Protein AF-A0A7C8ZRE8-F1 (afdb_monomer)

Solvent-accessible surface area (backbone atoms only — not comparable to full-atom values): 6562 Å² total; per-residue (Å²): 110,59,74,69,58,49,51,78,69,28,68,74,51,48,30,51,74,71,72,65,44,73,79,33,84,50,73,59,97,89,41,80,40,59,59,63,74,43,84,46,70,88,87,60,80,94,47,99,44,52,50,62,65,57,79,82,51,84,46,75,66,39,41,54,50,28,54,53,49,51,51,55,50,50,53,52,51,52,51,49,54,51,48,35,71,75,64,60,78,65,82,61,68,85,82,81,87,73,81,83,78,85,126

Organism: Opuntia streptacantha (NCBI:txid393608)

Mean predicted aligned error: 10.54 Å

pLDDT: mean 74.84, std 13.87, range [35.06, 93.31]

Foldseek 3Di:
DPVVVVLVLPVQNVCVVVVNHQFDWDDDPNDTDGHAADEDEPPDDDDPRYDYQDPPDPDPVSVVRNVVSVVVVVVVVVVVVVCCVPPVPP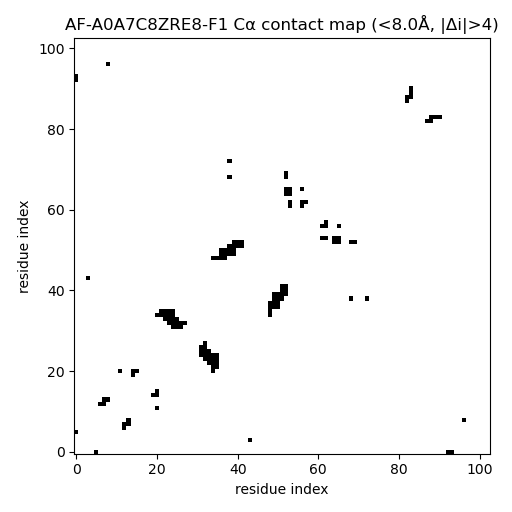PDDPDDPDDPPDD

Sequence (103 aa):
LNDINVLDRSPVFQELYESRAPKCEYVVNGRKYNIGYYLFDGIYPRWATFVKSVPLPQSAKDRLFAERQEAVRKDVERAFEVLQSRFAIVRGRARNMEEESSE

Nearest PDB structures (foldseek):
  2qlz-assembly1_B  TM=2.433E-01  e=9.498E+00  unclassified

Structure (mmCIF, N/CA/C/O backbone):
data_AF-A0A7C8ZRE8-F1
#
_entry.id   AF-A0A7C8ZRE8-F1
#
loop_
_atom_site.group_PDB
_atom_site.id
_atom_site.type_symbol
_atom_site.label_atom_id
_atom_site.label_alt_id
_atom_site.label_comp_id
_atom_site.label_asym_id
_atom_site.label_entity_id
_atom_site.label_seq_id
_atom_site.pdbx_PDB_ins_code
_atom_site.Cartn_x
_atom_site.Cartn_y
_atom_site.Cartn_z
_atom_site.occupancy
_atom_site.B_iso_or_equiv
_atom_site.auth_seq_id
_atom_site.auth_comp_id
_atom_site.auth_asym_id
_atom_site.auth_atom_id
_atom_site.pdbx_PDB_model_num
ATOM 1 N N . LEU A 1 1 ? 13.386 9.597 -13.798 1.00 50.28 1 LEU A N 1
ATOM 2 C CA . LEU A 1 1 ? 11.962 9.664 -13.442 1.00 50.28 1 LEU A CA 1
ATOM 3 C C . LEU A 1 1 ? 11.863 9.553 -11.931 1.00 50.28 1 LEU A C 1
ATOM 5 O O . LEU A 1 1 ? 12.597 8.740 -11.385 1.00 50.28 1 LEU A O 1
ATOM 9 N N . ASN 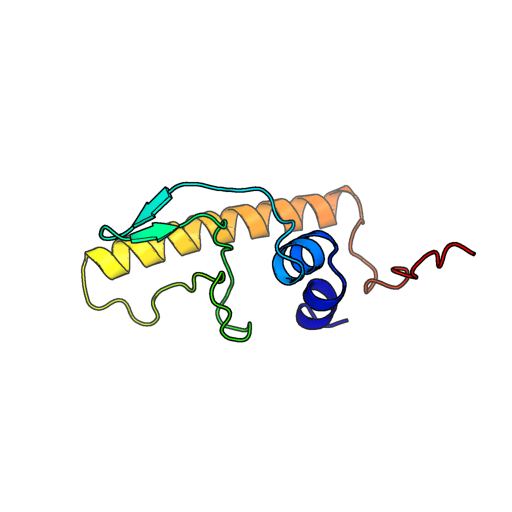A 1 2 ? 11.061 10.407 -11.292 1.00 59.69 2 ASN A N 1
ATOM 10 C CA . ASN A 1 2 ? 10.592 10.160 -9.923 1.00 59.69 2 ASN A CA 1
ATOM 11 C C . ASN A 1 2 ? 9.562 9.025 -9.958 1.00 59.69 2 ASN A C 1
ATOM 13 O O . ASN A 1 2 ? 8.982 8.780 -11.018 1.00 59.69 2 ASN A O 1
ATOM 17 N N . ASP A 1 3 ? 9.294 8.393 -8.818 1.00 60.31 3 ASP A N 1
ATOM 18 C CA . ASP A 1 3 ? 8.311 7.306 -8.712 1.00 60.31 3 ASP A CA 1
ATOM 19 C C . ASP A 1 3 ? 6.908 7.735 -9.188 1.00 60.31 3 ASP A C 1
ATOM 21 O O . ASP A 1 3 ? 6.159 6.948 -9.760 1.00 60.31 3 ASP A O 1
ATOM 25 N N . ILE A 1 4 ? 6.598 9.034 -9.099 1.00 67.06 4 ILE A N 1
ATOM 26 C CA . ILE A 1 4 ? 5.366 9.619 -9.648 1.00 67.06 4 ILE A CA 1
ATOM 27 C C . ILE A 1 4 ? 5.250 9.478 -11.176 1.00 67.06 4 ILE A C 1
ATOM 29 O O . ILE A 1 4 ? 4.171 9.200 -11.685 1.00 67.06 4 ILE A O 1
ATOM 33 N N . ASN A 1 5 ? 6.362 9.581 -11.910 1.00 67.25 5 ASN A N 1
ATOM 34 C CA . ASN A 1 5 ? 6.367 9.409 -13.365 1.00 67.25 5 ASN A CA 1
ATOM 35 C C . ASN A 1 5 ? 6.289 7.925 -13.759 1.00 67.25 5 ASN A C 1
ATOM 37 O O . ASN A 1 5 ? 6.020 7.621 -14.917 1.00 67.25 5 ASN A O 1
ATOM 41 N N . VAL A 1 6 ? 6.593 7.009 -12.831 1.00 67.75 6 VAL A N 1
ATOM 42 C CA . VAL A 1 6 ? 6.439 5.564 -13.044 1.00 67.75 6 VAL A CA 1
ATOM 43 C C . VAL A 1 6 ? 4.967 5.180 -12.933 1.00 67.75 6 VAL A C 1
ATOM 45 O O . VAL A 1 6 ? 4.498 4.396 -13.751 1.00 67.75 6 VAL A O 1
ATOM 48 N N . LEU A 1 7 ? 4.227 5.764 -11.983 1.00 73.25 7 LEU A N 1
ATOM 49 C CA . LEU A 1 7 ? 2.779 5.549 -11.882 1.00 73.25 7 LEU A CA 1
ATOM 50 C C . LEU A 1 7 ? 2.032 6.043 -13.117 1.00 73.25 7 LEU A C 1
ATOM 52 O O . LEU A 1 7 ? 1.214 5.309 -13.658 1.00 73.25 7 LEU A O 1
ATOM 56 N N . ASP A 1 8 ? 2.350 7.256 -13.570 1.00 71.00 8 ASP A N 1
ATOM 57 C CA . ASP A 1 8 ? 1.685 7.898 -14.711 1.00 71.00 8 ASP A CA 1
ATOM 58 C C . ASP A 1 8 ? 1.850 7.108 -16.023 1.00 71.00 8 ASP A C 1
ATOM 60 O O . ASP A 1 8 ? 1.019 7.183 -16.917 1.00 71.00 8 ASP A O 1
ATOM 64 N N . ARG A 1 9 ? 2.916 6.303 -16.124 1.00 75.44 9 ARG A N 1
ATOM 65 C CA . ARG A 1 9 ? 3.252 5.496 -17.310 1.00 75.44 9 ARG A CA 1
ATOM 66 C C . ARG A 1 9 ? 3.033 3.998 -17.115 1.00 75.44 9 ARG A C 1
ATOM 68 O O . ARG A 1 9 ? 3.455 3.203 -17.949 1.00 7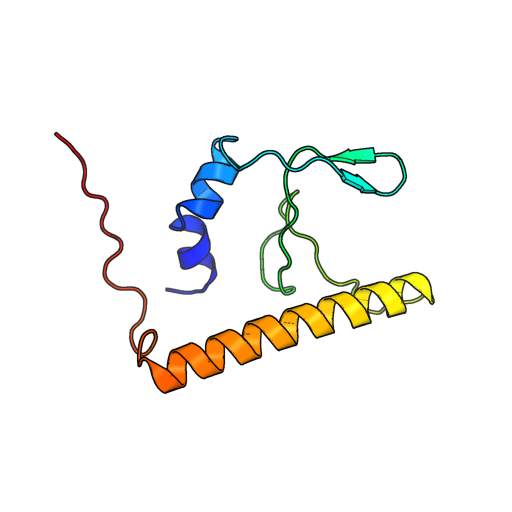5.44 9 ARG A O 1
ATOM 75 N N . SER A 1 10 ? 2.460 3.586 -15.988 1.00 77.88 10 SER A N 1
ATOM 76 C CA . SER A 1 10 ? 2.268 2.171 -15.689 1.00 77.88 10 SER A CA 1
ATOM 77 C C . SER A 1 10 ? 0.967 1.670 -16.324 1.00 77.88 10 SER A C 1
ATOM 79 O O . SER A 1 10 ? -0.098 2.159 -15.944 1.00 77.88 10 SER A O 1
ATOM 81 N N . PRO A 1 11 ? 1.009 0.636 -17.189 1.00 79.94 11 PRO A N 1
ATOM 82 C CA . PRO A 1 11 ? -0.196 0.056 -17.788 1.00 79.94 11 PRO A CA 1
ATOM 83 C C . PRO A 1 11 ? -1.206 -0.426 -16.737 1.00 79.94 11 PRO A C 1
ATOM 85 O O . PRO A 1 11 ? -2.410 -0.278 -16.904 1.00 79.94 11 PRO A O 1
ATOM 88 N N . VAL A 1 12 ? -0.712 -0.918 -15.595 1.00 78.75 12 VAL A N 1
ATOM 89 C CA . VAL A 1 12 ? -1.542 -1.372 -14.466 1.00 78.75 12 VAL A CA 1
ATOM 90 C C . VAL A 1 12 ? -2.355 -0.222 -13.865 1.00 78.75 12 VAL A C 1
ATOM 92 O O . VAL A 1 12 ? -3.520 -0.399 -13.511 1.00 78.75 12 VAL A O 1
ATOM 95 N N . PHE A 1 13 ? -1.757 0.965 -13.741 1.00 76.56 13 PHE A N 1
ATOM 96 C CA . PHE A 1 13 ? -2.466 2.144 -13.242 1.00 76.56 13 PHE A CA 1
ATOM 97 C C . PHE A 1 13 ? -3.322 2.793 -14.331 1.00 76.56 13 PHE A C 1
ATOM 99 O O . PHE A 1 13 ? -4.400 3.294 -14.020 1.00 76.56 13 PHE A O 1
ATOM 106 N N . GLN A 1 14 ? -2.912 2.719 -15.596 1.00 81.38 14 GLN A N 1
ATOM 107 C CA . GLN A 1 14 ? -3.722 3.157 -16.732 1.00 81.38 14 GLN A CA 1
ATOM 108 C C . GLN A 1 14 ? -5.041 2.372 -16.817 1.00 81.38 14 GLN A C 1
ATOM 110 O O . GLN A 1 14 ? -6.110 2.976 -16.881 1.00 81.38 14 GLN A O 1
ATOM 115 N N . GLU A 1 15 ? -4.999 1.047 -16.662 1.00 82.75 15 GLU A N 1
ATOM 116 C CA . GLU A 1 15 ? -6.205 0.215 -16.585 1.00 82.75 15 GLU A CA 1
ATOM 117 C C . GLU A 1 15 ? -7.121 0.609 -15.416 1.00 82.75 15 GLU A C 1
ATOM 119 O O . GLU A 1 15 ? -8.348 0.537 -15.530 1.00 82.75 15 GLU A O 1
ATOM 124 N N . LEU A 1 16 ? -6.553 1.046 -14.288 1.00 79.00 16 LEU A N 1
ATOM 125 C CA . LEU A 1 16 ? -7.323 1.545 -13.149 1.00 79.00 16 LEU A CA 1
ATOM 126 C C . LEU A 1 16 ? -8.034 2.864 -13.483 1.00 79.00 16 LEU A C 1
ATOM 128 O O . LEU A 1 16 ? -9.209 3.018 -13.146 1.00 79.00 16 LEU A O 1
ATOM 132 N N . TYR A 1 17 ? -7.357 3.784 -14.175 1.00 75.00 17 TYR A N 1
ATOM 133 C CA . TYR A 1 17 ? -7.946 5.036 -14.660 1.00 75.00 17 TYR A CA 1
ATOM 134 C C . TYR A 1 17 ? -9.068 4.805 -15.669 1.00 75.00 17 TYR A C 1
ATOM 136 O O . TYR A 1 17 ? -10.117 5.442 -15.602 1.00 75.00 17 TYR A O 1
ATOM 144 N N . GLU A 1 18 ? -8.874 3.855 -16.575 1.00 82.12 18 G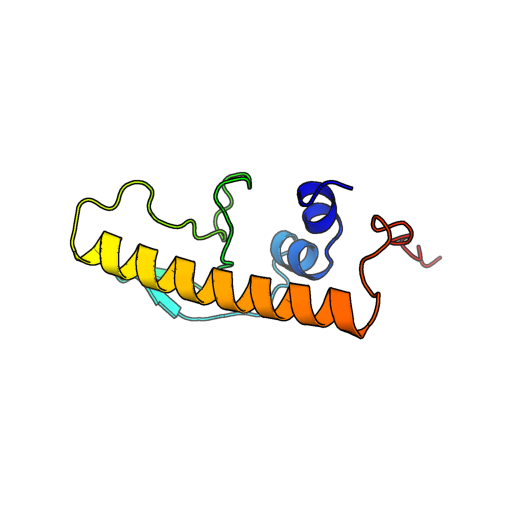LU A N 1
ATOM 145 C CA . GLU A 1 18 ? -9.838 3.520 -17.621 1.00 82.12 18 GLU A CA 1
ATOM 146 C C . GLU A 1 18 ? -10.945 2.574 -17.131 1.00 82.12 18 GLU A C 1
ATOM 148 O O . GLU A 1 18 ? -11.770 2.123 -17.924 1.00 82.12 18 GLU A O 1
ATOM 153 N N . SER A 1 19 ? -10.981 2.264 -15.827 1.00 75.62 19 SER A N 1
ATOM 154 C CA . SER A 1 19 ? -11.941 1.333 -15.212 1.00 75.62 19 SER A CA 1
ATOM 155 C C . SER A 1 19 ? -11.928 -0.076 -15.828 1.00 75.62 19 SER A C 1
ATOM 157 O O . SER A 1 19 ? -12.929 -0.793 -15.782 1.00 75.62 19 SER A O 1
ATOM 159 N N . ARG A 1 20 ? -10.787 -0.483 -16.396 1.00 81.25 20 ARG A N 1
ATOM 160 C CA . ARG A 1 20 ? -10.529 -1.816 -16.962 1.00 81.25 20 ARG A CA 1
ATOM 161 C C . ARG A 1 20 ? -9.788 -2.748 -16.004 1.00 81.25 20 ARG A C 1
ATOM 163 O O . ARG A 1 20 ? -9.676 -3.935 -16.299 1.00 81.25 20 ARG A O 1
ATOM 170 N N . ALA A 1 21 ? -9.321 -2.232 -14.865 1.00 79.00 21 ALA A N 1
ATOM 171 C CA . ALA A 1 21 ? -8.629 -3.025 -13.858 1.00 79.00 21 ALA A CA 1
ATOM 172 C C . ALA A 1 21 ? -9.457 -4.251 -13.406 1.00 79.00 21 ALA A C 1
ATOM 174 O O . ALA A 1 21 ? -10.694 -4.184 -13.358 1.00 79.00 21 ALA A O 1
ATOM 175 N N . PRO A 1 22 ? -8.797 -5.363 -13.029 1.00 80.31 22 PRO A N 1
ATOM 176 C CA . PRO A 1 22 ? -9.471 -6.564 -12.552 1.00 80.31 22 PRO A CA 1
ATOM 177 C C . PRO A 1 22 ? -10.461 -6.267 -11.422 1.00 80.31 22 PRO A C 1
ATOM 179 O O . PRO A 1 22 ? -10.146 -5.570 -10.453 1.00 80.31 22 PRO A O 1
ATOM 182 N N . LYS A 1 23 ? -11.669 -6.827 -11.533 1.00 80.88 23 LYS A N 1
ATOM 183 C CA . LYS A 1 23 ? -12.692 -6.692 -10.494 1.00 80.88 23 LYS A CA 1
ATOM 184 C C . LYS A 1 23 ? -12.252 -7.446 -9.242 1.00 80.88 23 LYS A C 1
ATOM 186 O O . LYS A 1 23 ? -12.006 -8.648 -9.296 1.00 80.88 23 LYS A O 1
ATOM 191 N N . CYS A 1 24 ? -12.240 -6.748 -8.114 1.00 82.94 24 CYS A N 1
ATOM 192 C CA . CYS A 1 24 ? -12.015 -7.333 -6.796 1.00 82.94 24 CYS A CA 1
ATOM 193 C C . CYS A 1 24 ? -13.211 -7.008 -5.915 1.00 82.94 24 CYS A C 1
ATOM 195 O O . CYS A 1 24 ? -13.474 -5.838 -5.655 1.00 82.94 24 CYS A O 1
ATOM 197 N N . GLU A 1 25 ? -13.926 -8.027 -5.442 1.00 89.00 25 GLU A N 1
ATOM 198 C CA . GLU A 1 25 ? -15.048 -7.828 -4.530 1.00 89.00 25 GLU A CA 1
ATOM 199 C C . GLU A 1 25 ? -14.625 -8.063 -3.082 1.00 89.00 25 GLU A C 1
ATOM 201 O O . GLU A 1 25 ? -14.229 -9.166 -2.710 1.00 89.00 25 GLU A O 1
ATOM 206 N N . TYR A 1 26 ? -14.741 -7.032 -2.249 1.00 85.88 26 TYR A N 1
ATOM 207 C CA . TYR A 1 26 ? -14.527 -7.152 -0.808 1.00 85.88 26 TYR A CA 1
ATOM 208 C C . TYR A 1 26 ? -15.408 -6.171 -0.029 1.00 85.88 26 TYR A C 1
ATOM 210 O O . TYR A 1 26 ? -15.958 -5.221 -0.587 1.00 85.88 26 TYR A O 1
ATOM 218 N N . VAL A 1 27 ? -15.563 -6.406 1.276 1.00 84.56 27 VAL A N 1
ATOM 219 C CA . VAL A 1 27 ? -16.374 -5.561 2.162 1.00 84.56 27 VAL A CA 1
ATOM 220 C C . VAL A 1 27 ? -15.511 -5.039 3.305 1.00 84.56 27 VAL A C 1
ATOM 222 O O . VAL A 1 27 ? -14.916 -5.822 4.039 1.00 84.56 27 VAL A O 1
ATOM 225 N N . VAL A 1 28 ? -15.474 -3.718 3.486 1.00 79.94 28 VAL A N 1
ATOM 226 C CA . VAL A 1 28 ? -14.826 -3.060 4.636 1.00 79.94 28 VAL A CA 1
ATOM 227 C C . VAL A 1 28 ? -15.842 -2.154 5.307 1.00 79.94 28 VAL A C 1
ATOM 229 O O . VAL A 1 28 ? -16.463 -1.323 4.648 1.00 79.94 28 VAL A O 1
ATOM 232 N N . ASN A 1 29 ? -16.026 -2.307 6.621 1.00 83.62 29 ASN A N 1
ATOM 233 C CA . ASN A 1 29 ? -16.984 -1.520 7.410 1.00 83.62 29 ASN A CA 1
ATOM 234 C C . ASN A 1 29 ? -18.397 -1.470 6.785 1.00 83.62 29 ASN A C 1
ATOM 236 O O . ASN A 1 29 ? -19.035 -0.421 6.757 1.00 83.62 29 ASN A O 1
ATOM 240 N N . GLY A 1 30 ? -18.866 -2.592 6.225 1.00 85.62 30 GLY A N 1
ATOM 241 C CA . GLY A 1 30 ? -20.181 -2.695 5.577 1.00 85.62 30 GLY A CA 1
ATOM 242 C C . GLY A 1 30 ? -20.280 -2.053 4.187 1.00 85.62 30 GLY A C 1
ATOM 243 O O . GLY A 1 30 ? -21.339 -2.105 3.571 1.00 85.62 30 GLY A O 1
ATOM 244 N N . ARG A 1 31 ? -19.194 -1.473 3.661 1.00 84.00 31 ARG A N 1
ATOM 245 C CA . ARG A 1 31 ? -19.131 -0.938 2.296 1.00 84.00 31 ARG A CA 1
ATOM 246 C C . ARG A 1 31 ? -18.533 -1.979 1.360 1.00 84.00 31 ARG A C 1
ATOM 248 O O . ARG A 1 31 ? -17.447 -2.489 1.636 1.00 84.00 31 ARG A O 1
ATOM 255 N N . LYS A 1 32 ? -19.237 -2.285 0.267 1.00 88.94 32 LYS A N 1
ATOM 256 C CA . LYS A 1 32 ? -18.736 -3.149 -0.808 1.00 88.94 32 LYS A CA 1
ATOM 257 C C . LYS A 1 32 ? -17.825 -2.336 -1.727 1.00 88.94 32 LYS A C 1
ATOM 259 O O . LYS A 1 32 ? -18.200 -1.254 -2.169 1.00 88.94 32 LYS A O 1
ATOM 264 N N . TYR A 1 33 ? -16.659 -2.885 -2.020 1.00 83.69 33 TYR A N 1
ATOM 265 C CA . TYR A 1 33 ? -15.703 -2.370 -2.988 1.00 83.69 33 TYR A CA 1
ATOM 266 C C . TYR A 1 33 ? -15.600 -3.370 -4.139 1.00 83.69 33 TYR A C 1
ATOM 268 O O . TYR A 1 33 ? -15.684 -4.577 -3.915 1.00 83.69 33 TYR A O 1
ATOM 276 N N . ASN A 1 34 ? -15.480 -2.854 -5.360 1.00 84.44 34 ASN A N 1
ATOM 277 C CA . ASN A 1 34 ? -15.378 -3.619 -6.608 1.00 84.44 34 ASN A CA 1
ATOM 278 C C . ASN A 1 34 ? -14.044 -3.385 -7.347 1.00 84.44 34 ASN A C 1
ATOM 280 O O . ASN A 1 34 ? -13.822 -3.956 -8.415 1.00 84.44 34 ASN A O 1
ATOM 284 N N . ILE A 1 35 ? -13.175 -2.550 -6.776 1.00 81.00 35 ILE A N 1
ATOM 285 C CA . ILE A 1 35 ? -11.830 -2.235 -7.256 1.00 81.00 35 ILE A CA 1
ATOM 286 C C . ILE A 1 35 ? -10.835 -2.583 -6.153 1.00 81.00 35 ILE A C 1
ATOM 288 O O . ILE A 1 35 ? -11.128 -2.365 -4.978 1.00 81.00 35 ILE A O 1
ATOM 292 N N . GLY A 1 36 ? -9.676 -3.131 -6.518 1.00 80.81 36 GLY A N 1
ATOM 293 C CA . GLY A 1 36 ? -8.608 -3.416 -5.560 1.00 80.81 36 GLY A CA 1
ATOM 294 C C . GLY A 1 36 ? -8.073 -2.145 -4.892 1.00 80.81 36 GLY A C 1
ATOM 295 O O . GLY A 1 36 ? -8.145 -1.052 -5.457 1.00 80.81 36 GLY A O 1
ATOM 296 N N . TYR A 1 37 ? -7.518 -2.295 -3.689 1.00 79.75 37 TYR A N 1
ATOM 297 C CA . TYR A 1 37 ? -6.759 -1.234 -3.036 1.00 79.75 37 TYR A CA 1
ATOM 298 C C . TYR A 1 37 ? -5.258 -1.489 -3.170 1.00 79.75 37 TYR A C 1
ATOM 300 O O . TYR A 1 37 ? -4.806 -2.633 -3.128 1.00 79.75 37 TYR A O 1
ATOM 308 N N . TYR A 1 38 ? -4.487 -0.412 -3.295 1.00 78.06 38 TYR A N 1
ATOM 309 C CA . TYR A 1 38 ? -3.034 -0.462 -3.420 1.00 78.06 38 TYR A CA 1
ATOM 310 C C . TYR A 1 38 ? -2.388 0.176 -2.195 1.00 78.06 38 TYR A C 1
ATOM 312 O O . TYR A 1 38 ? -2.830 1.226 -1.716 1.00 78.06 38 TYR A O 1
ATOM 320 N N . LEU A 1 39 ? -1.353 -0.483 -1.676 1.00 77.88 39 LEU A N 1
ATOM 321 C CA . LEU A 1 39 ? -0.581 0.018 -0.547 1.00 77.88 39 LEU A CA 1
ATOM 322 C C . LEU A 1 39 ? 0.454 1.009 -1.050 1.00 77.88 39 LEU A C 1
ATOM 324 O O . LEU A 1 39 ? 1.246 0.686 -1.931 1.00 77.88 39 LEU A O 1
ATOM 328 N N . PHE A 1 40 ? 0.441 2.199 -0.466 1.00 73.38 40 PHE A N 1
ATOM 329 C CA . PHE A 1 40 ? 1.354 3.271 -0.825 1.00 73.38 40 PHE A CA 1
ATOM 330 C C . PHE A 1 40 ? 1.962 3.896 0.421 1.00 73.38 40 PHE A C 1
ATOM 332 O O . PHE A 1 40 ? 1.326 3.994 1.476 1.00 73.38 40 PHE A O 1
ATOM 339 N N . ASP A 1 41 ? 3.204 4.343 0.286 1.00 67.12 41 ASP A N 1
ATOM 340 C CA . ASP A 1 41 ? 3.829 5.206 1.270 1.00 67.12 41 ASP A CA 1
ATOM 341 C C . ASP A 1 41 ? 3.243 6.631 1.191 1.00 67.12 41 ASP A C 1
ATOM 343 O O . ASP A 1 41 ? 2.460 7.009 0.311 1.00 67.12 41 ASP A O 1
ATOM 347 N N . GLY A 1 42 ? 3.545 7.433 2.210 1.00 64.44 42 GLY A N 1
ATOM 348 C CA . GLY A 1 42 ? 2.874 8.712 2.442 1.00 64.44 42 GLY A CA 1
ATOM 349 C C . GLY A 1 42 ? 3.077 9.766 1.348 1.00 64.44 42 GLY A C 1
ATOM 350 O O . GLY A 1 42 ? 2.323 10.744 1.343 1.00 64.44 42 GLY A O 1
ATOM 351 N N . ILE A 1 43 ? 4.036 9.572 0.435 1.00 68.62 43 ILE A N 1
ATOM 352 C CA . ILE A 1 43 ? 4.503 10.578 -0.533 1.00 68.62 43 ILE A CA 1
ATOM 353 C C . ILE A 1 43 ? 3.590 10.742 -1.755 1.00 68.62 43 ILE A C 1
ATOM 355 O O . ILE A 1 43 ? 3.678 11.755 -2.446 1.00 68.62 43 ILE A O 1
ATOM 359 N N . TYR A 1 44 ? 2.687 9.792 -2.013 1.00 68.06 44 TYR A N 1
ATOM 360 C CA . TYR A 1 44 ? 1.804 9.856 -3.178 1.00 68.06 44 TYR A CA 1
ATOM 361 C C . TYR A 1 44 ? 0.570 10.744 -2.953 1.00 68.06 44 TYR A C 1
ATOM 363 O O . TYR A 1 44 ? 0.051 10.829 -1.826 1.00 68.06 44 TYR A O 1
ATOM 371 N N . PRO A 1 45 ? 0.054 11.405 -4.010 1.00 64.12 45 PRO A N 1
ATOM 372 C CA . PRO A 1 45 ? -1.196 12.155 -3.937 1.00 64.12 45 PRO A CA 1
ATOM 373 C C . PRO A 1 45 ? -2.363 11.255 -3.501 1.00 64.12 45 PRO A C 1
ATOM 375 O O . PRO A 1 45 ? -2.336 10.034 -3.636 1.00 64.12 45 PRO A O 1
ATOM 378 N N . ARG A 1 46 ? -3.399 11.856 -2.905 1.00 63.72 46 ARG A N 1
ATOM 379 C CA . ARG A 1 46 ? -4.563 11.106 -2.409 1.00 63.72 46 ARG A CA 1
ATOM 380 C C . ARG A 1 46 ? -5.405 10.603 -3.582 1.00 63.72 46 ARG A C 1
ATOM 382 O O . ARG A 1 46 ? -6.096 11.410 -4.195 1.00 63.72 46 ARG A O 1
ATOM 389 N N . TRP A 1 47 ? -5.389 9.298 -3.844 1.00 70.38 47 TRP A N 1
ATOM 390 C CA . TRP A 1 47 ? -6.322 8.630 -4.761 1.00 70.38 47 TRP A CA 1
ATOM 391 C C . TRP A 1 47 ? -7.276 7.710 -3.996 1.00 70.38 47 TRP A C 1
ATOM 393 O O . TRP A 1 47 ? -6.940 7.216 -2.921 1.00 70.38 47 TRP A O 1
ATOM 403 N N . ALA A 1 48 ? -8.467 7.471 -4.555 1.00 65.81 48 ALA A N 1
ATOM 404 C CA . ALA A 1 48 ? -9.526 6.683 -3.912 1.00 65.81 48 ALA A CA 1
ATOM 405 C C . ALA A 1 48 ? -9.138 5.213 -3.656 1.00 65.81 48 ALA A C 1
ATOM 407 O O . ALA A 1 48 ? -9.707 4.566 -2.782 1.00 65.81 48 ALA A O 1
ATOM 408 N N . THR A 1 49 ? -8.165 4.699 -4.405 1.00 70.25 49 THR A N 1
ATOM 409 C CA . THR A 1 49 ? -7.671 3.318 -4.341 1.00 70.25 49 THR A CA 1
ATOM 410 C C . THR A 1 49 ? -6.427 3.172 -3.468 1.00 70.25 49 THR A C 1
ATOM 412 O O . THR A 1 49 ? -6.009 2.050 -3.186 1.00 70.25 49 THR A O 1
ATOM 415 N N . PHE A 1 50 ? -5.819 4.283 -3.035 1.00 78.12 50 PHE A N 1
ATOM 416 C CA . PHE A 1 50 ? -4.575 4.260 -2.271 1.00 78.12 50 PHE A CA 1
ATOM 417 C C . PHE A 1 50 ? -4.883 4.230 -0.785 1.00 78.12 50 PHE A C 1
ATOM 419 O O . PHE A 1 50 ? -5.417 5.183 -0.213 1.00 78.12 50 PHE A O 1
ATOM 426 N N . VAL A 1 51 ? -4.505 3.127 -0.150 1.00 78.06 51 VAL A N 1
ATOM 427 C CA . VAL A 1 51 ? -4.653 2.959 1.290 1.00 78.06 51 VAL A CA 1
ATOM 428 C C . VAL A 1 51 ? -3.333 3.332 1.944 1.00 78.06 51 VAL A C 1
ATOM 430 O O . VAL A 1 51 ? -2.336 2.622 1.827 1.00 78.06 51 VAL A O 1
ATOM 433 N N . LYS A 1 52 ? -3.339 4.479 2.626 1.00 76.44 52 LYS A N 1
ATOM 434 C CA . LYS A 1 52 ? -2.200 4.957 3.411 1.00 76.44 52 LYS A CA 1
ATOM 435 C C . LYS A 1 52 ? -2.209 4.317 4.797 1.00 76.44 52 LYS A C 1
ATOM 437 O O . LYS A 1 52 ? -3.275 4.079 5.369 1.00 76.44 52 LYS A O 1
ATOM 442 N N . SER A 1 53 ? -1.021 4.097 5.357 1.00 79.12 53 SER A N 1
ATOM 443 C CA . SER A 1 53 ? -0.891 3.8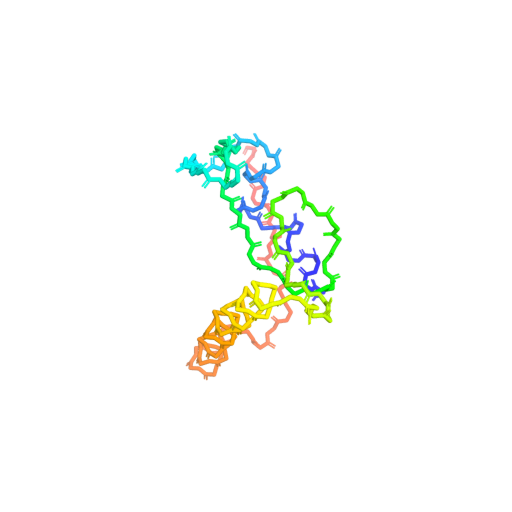05 6.788 1.00 79.12 53 SER A CA 1
ATOM 444 C C . SER A 1 53 ? -1.437 4.974 7.620 1.00 79.12 53 SER A C 1
ATOM 446 O O . SER A 1 53 ? -1.395 6.126 7.180 1.00 79.12 53 SER A O 1
ATOM 448 N N . VAL A 1 54 ? -1.965 4.682 8.811 1.00 82.50 54 VAL A N 1
ATOM 449 C CA . VAL A 1 54 ? -2.512 5.702 9.715 1.00 82.50 54 VAL A CA 1
ATOM 450 C C . VAL A 1 54 ? -1.349 6.433 10.392 1.00 82.50 54 VAL A C 1
ATOM 452 O O . VAL A 1 54 ? -0.616 5.807 11.161 1.00 82.50 54 VAL A O 1
ATOM 455 N N . PRO A 1 55 ? -1.151 7.741 10.136 1.00 78.25 55 PRO A N 1
ATOM 456 C CA . PRO A 1 55 ? -0.107 8.495 10.814 1.00 78.25 55 PRO A CA 1
ATOM 457 C C . PRO A 1 55 ? -0.489 8.681 12.284 1.00 78.25 55 PRO A C 1
ATOM 459 O O . PRO A 1 55 ? -1.613 9.078 12.581 1.00 78.25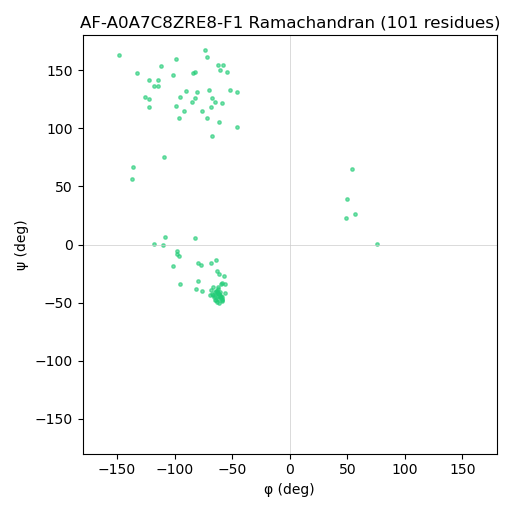 55 PRO A O 1
ATOM 462 N N . LEU A 1 56 ? 0.457 8.428 13.194 1.00 84.62 56 LEU A N 1
ATOM 463 C CA . LEU A 1 56 ? 0.274 8.582 14.645 1.00 84.62 56 LEU A CA 1
ATOM 464 C C . LEU A 1 56 ? -0.950 7.804 15.177 1.00 84.62 56 LEU A C 1
ATOM 466 O O . LEU A 1 56 ? -1.909 8.422 15.650 1.00 84.62 56 LEU A O 1
ATOM 470 N N . PRO A 1 57 ? -0.931 6.458 15.111 1.00 87.75 57 PRO A N 1
ATOM 471 C CA . PRO A 1 57 ? -2.062 5.636 15.525 1.00 87.75 57 PRO A CA 1
ATOM 472 C C . PRO A 1 57 ? -2.419 5.889 16.996 1.00 87.75 57 PRO A C 1
ATOM 474 O O . PRO A 1 57 ? -1.586 5.710 17.883 1.00 87.75 57 PRO A O 1
ATOM 477 N N . GLN A 1 58 ? -3.662 6.306 17.246 1.00 89.94 58 GLN A N 1
ATOM 478 C CA . GLN A 1 58 ? -4.152 6.642 18.590 1.00 89.94 58 GLN A CA 1
ATOM 479 C C . GLN A 1 58 ? -4.880 5.466 19.246 1.00 89.94 58 GLN A C 1
ATOM 481 O O . GLN A 1 58 ? -4.803 5.284 20.459 1.00 89.94 58 GLN A O 1
ATOM 486 N N . SER A 1 59 ? -5.587 4.649 18.459 1.00 93.31 59 SER A N 1
ATOM 487 C CA . SER A 1 59 ? -6.293 3.474 18.970 1.00 93.31 59 SER A CA 1
ATOM 488 C C . SER A 1 59 ? -5.499 2.181 18.765 1.00 93.31 59 SER A C 1
ATOM 490 O O . SER A 1 59 ? -4.645 2.072 17.883 1.00 93.31 59 SER A O 1
ATOM 492 N N . ALA A 1 60 ? -5.833 1.143 19.539 1.00 92.19 60 ALA A N 1
ATOM 493 C CA . ALA A 1 60 ? -5.255 -0.191 19.354 1.00 92.19 60 ALA A CA 1
ATOM 494 C C . ALA A 1 60 ? -5.526 -0.764 17.948 1.00 92.19 60 ALA A C 1
ATOM 496 O O . ALA A 1 60 ? -4.685 -1.469 17.394 1.00 92.19 60 ALA A O 1
ATOM 497 N N . LYS A 1 61 ? -6.681 -0.431 17.351 1.00 89.75 61 LYS A N 1
ATOM 498 C CA . LYS A 1 61 ? -7.024 -0.835 15.980 1.00 89.75 61 LYS A CA 1
ATOM 499 C C . LYS A 1 61 ? -6.146 -0.126 14.953 1.00 89.75 61 LYS A C 1
ATOM 501 O O . LYS A 1 61 ? -5.647 -0.786 14.046 1.00 89.75 61 LYS A O 1
ATOM 506 N N . ASP A 1 62 ? -5.914 1.174 15.126 1.00 88.19 62 ASP A N 1
ATOM 507 C CA . ASP A 1 62 ? -5.036 1.943 14.237 1.00 88.19 62 ASP A CA 1
ATOM 508 C C . ASP A 1 62 ? -3.602 1.431 14.313 1.00 88.19 62 ASP A C 1
ATOM 510 O O . 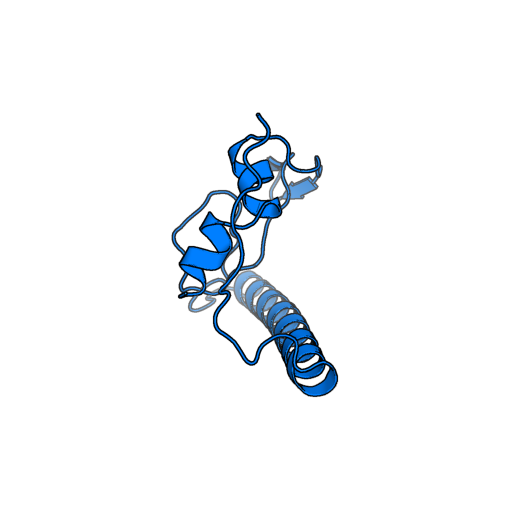ASP A 1 62 ? -2.941 1.295 13.286 1.00 88.19 62 ASP A O 1
ATOM 514 N N . ARG A 1 63 ? -3.135 1.091 15.522 1.00 89.75 63 ARG A N 1
ATOM 515 C CA . ARG A 1 63 ? -1.787 0.557 15.725 1.00 89.75 63 ARG A CA 1
ATOM 516 C C . ARG A 1 63 ? -1.616 -0.789 15.034 1.00 89.75 63 ARG A C 1
ATOM 518 O O . ARG A 1 63 ? -0.665 -0.964 14.283 1.00 89.75 63 ARG A O 1
ATOM 525 N N . LEU A 1 64 ? -2.573 -1.702 15.217 1.00 90.88 64 LEU A N 1
ATOM 526 C CA . LEU A 1 64 ? -2.564 -2.998 14.540 1.00 90.88 64 LEU A CA 1
ATOM 527 C C . LEU A 1 64 ? -2.611 -2.840 13.014 1.00 90.88 64 LEU A C 1
ATOM 529 O O . LEU A 1 64 ? -1.909 -3.551 12.297 1.00 90.88 64 LEU A O 1
ATOM 533 N N . PHE A 1 65 ? -3.424 -1.911 12.509 1.00 86.88 65 PHE A N 1
ATOM 534 C CA . PHE A 1 65 ? -3.497 -1.625 11.080 1.00 86.88 65 PHE A CA 1
ATOM 535 C C . PHE A 1 65 ? -2.160 -1.099 10.544 1.00 86.88 65 PHE A C 1
ATOM 537 O O . PHE A 1 65 ? -1.647 -1.644 9.570 1.00 86.88 65 PHE A O 1
ATOM 544 N N . ALA A 1 66 ? -1.569 -0.098 11.201 1.00 88.06 66 ALA A N 1
ATOM 545 C CA . ALA A 1 66 ? -0.282 0.474 10.815 1.00 88.06 66 ALA A CA 1
ATOM 546 C C . ALA A 1 66 ? 0.851 -0.567 10.856 1.00 88.06 66 ALA A C 1
ATOM 548 O O . ALA A 1 66 ? 1.606 -0.681 9.894 1.00 88.06 66 ALA A O 1
ATOM 549 N N . GLU A 1 67 ? 0.922 -1.390 11.908 1.00 90.12 67 GLU A N 1
ATOM 550 C CA . GLU A 1 67 ? 1.915 -2.467 12.038 1.00 90.12 67 GLU A CA 1
ATOM 551 C C . GLU A 1 67 ? 1.823 -3.472 10.876 1.00 90.12 67 GLU A C 1
ATOM 553 O O . GLU A 1 67 ? 2.838 -3.841 10.280 1.00 90.12 67 GLU A O 1
ATOM 558 N N . ARG A 1 68 ? 0.606 -3.901 10.513 1.00 90.25 68 ARG A N 1
ATOM 559 C CA . ARG A 1 68 ? 0.390 -4.833 9.392 1.00 90.25 68 ARG A CA 1
ATOM 560 C C . ARG A 1 68 ? 0.741 -4.199 8.048 1.00 90.25 68 ARG A C 1
ATOM 562 O O . ARG A 1 68 ? 1.394 -4.846 7.234 1.00 90.25 68 ARG A O 1
ATOM 569 N N . GLN A 1 69 ? 0.336 -2.949 7.837 1.00 86.56 69 GLN A N 1
ATOM 570 C CA . GLN A 1 69 ? 0.653 -2.179 6.634 1.00 86.56 69 GLN A CA 1
ATOM 571 C C . GLN A 1 69 ? 2.166 -2.035 6.438 1.00 86.56 69 GLN A C 1
ATOM 573 O O . GLN A 1 69 ? 2.696 -2.321 5.365 1.00 86.56 69 GLN A O 1
ATOM 578 N N . GLU A 1 70 ? 2.885 -1.649 7.492 1.00 86.75 70 GLU A N 1
ATOM 579 C CA . GLU A 1 70 ? 4.336 -1.488 7.444 1.00 86.75 70 GLU A CA 1
ATOM 580 C C . GLU A 1 70 ? 5.080 -2.806 7.238 1.00 86.75 70 GLU A C 1
ATOM 582 O O . GLU A 1 70 ? 6.088 -2.816 6.532 1.00 86.75 70 GLU A O 1
ATOM 587 N N . ALA A 1 71 ? 4.604 -3.909 7.824 1.00 89.06 71 ALA A N 1
ATOM 588 C CA . ALA A 1 71 ? 5.201 -5.227 7.622 1.00 89.06 71 ALA A CA 1
ATOM 589 C C . ALA A 1 71 ? 5.132 -5.649 6.147 1.00 89.06 71 ALA A C 1
ATOM 591 O O . ALA A 1 71 ? 6.160 -5.970 5.555 1.00 89.06 71 ALA A O 1
ATOM 592 N N . VAL A 1 72 ? 3.946 -5.552 5.534 1.00 87.94 72 VAL A N 1
ATOM 593 C CA . VAL A 1 72 ? 3.759 -5.882 4.112 1.00 87.94 72 VAL A CA 1
ATOM 594 C C . VAL A 1 72 ? 4.615 -4.975 3.226 1.00 87.94 72 VAL A C 1
ATOM 596 O O . VAL A 1 72 ? 5.271 -5.460 2.307 1.00 87.94 72 VAL A O 1
ATOM 599 N N . ARG A 1 73 ? 4.673 -3.670 3.524 1.00 84.94 73 ARG A N 1
ATOM 600 C CA . ARG A 1 73 ? 5.525 -2.728 2.782 1.00 84.94 73 ARG A CA 1
ATOM 601 C C . ARG A 1 73 ? 7.002 -3.130 2.833 1.00 84.94 73 ARG A C 1
ATOM 603 O O . ARG A 1 73 ? 7.650 -3.170 1.793 1.00 84.94 73 ARG A O 1
ATOM 610 N N . LYS A 1 74 ? 7.525 -3.463 4.018 1.00 85.88 74 LYS A N 1
ATOM 611 C CA . LYS A 1 74 ? 8.926 -3.885 4.190 1.00 85.88 74 LYS A CA 1
ATOM 612 C C . LYS A 1 74 ? 9.246 -5.164 3.420 1.00 85.88 74 LYS A C 1
ATOM 614 O O . LYS A 1 74 ? 10.334 -5.272 2.862 1.00 85.88 74 LYS A O 1
ATOM 619 N N . ASP A 1 75 ? 8.317 -6.116 3.371 1.00 88.88 75 ASP A N 1
ATOM 620 C CA . ASP A 1 75 ? 8.507 -7.346 2.599 1.00 88.88 75 ASP A CA 1
ATOM 621 C C . ASP A 1 75 ? 8.601 -7.061 1.091 1.00 88.88 75 ASP A C 1
ATOM 623 O O . ASP A 1 75 ? 9.471 -7.619 0.418 1.00 88.88 75 ASP A O 1
ATOM 627 N N . VAL A 1 76 ? 7.765 -6.153 0.570 1.00 82.56 76 VAL A N 1
ATOM 628 C CA . VAL A 1 76 ? 7.811 -5.710 -0.836 1.00 82.56 76 VAL A CA 1
ATOM 629 C C . VAL A 1 76 ? 9.118 -4.980 -1.147 1.00 82.56 76 VAL A C 1
ATOM 631 O O . VAL A 1 76 ? 9.780 -5.312 -2.131 1.00 82.56 76 VAL A O 1
ATOM 634 N N . GLU A 1 77 ? 9.525 -4.031 -0.299 1.00 84.25 77 GLU A N 1
ATOM 635 C CA . GLU A 1 77 ? 10.787 -3.294 -0.452 1.00 84.25 77 GLU A CA 1
ATOM 636 C C . GLU A 1 77 ? 11.985 -4.244 -0.457 1.00 84.25 77 GLU A C 1
ATOM 638 O O . GLU A 1 77 ? 12.798 -4.208 -1.381 1.00 84.25 77 GLU A O 1
ATOM 643 N N . ARG A 1 78 ? 12.039 -5.180 0.499 1.00 88.00 78 ARG A N 1
ATOM 644 C CA . ARG A 1 78 ? 13.112 -6.176 0.575 1.00 88.00 78 ARG A CA 1
ATOM 645 C C . ARG A 1 78 ? 13.139 -7.085 -0.652 1.00 88.00 78 ARG A C 1
ATOM 647 O O . ARG A 1 78 ? 14.215 -7.405 -1.157 1.00 88.00 78 ARG A O 1
ATOM 654 N N . ALA A 1 79 ? 11.979 -7.522 -1.143 1.00 85.94 79 ALA A N 1
ATOM 655 C CA . ALA A 1 79 ? 11.903 -8.323 -2.362 1.00 85.94 79 ALA A CA 1
ATOM 656 C C . ALA A 1 79 ? 12.441 -7.544 -3.572 1.00 85.94 79 ALA A C 1
ATOM 658 O O . ALA A 1 79 ? 13.218 -8.088 -4.361 1.00 85.94 79 ALA A O 1
ATOM 659 N N . PHE A 1 80 ? 12.090 -6.262 -3.690 1.00 79.75 80 PHE A N 1
ATOM 660 C CA . PHE A 1 80 ? 12.568 -5.405 -4.768 1.00 79.75 80 PHE A CA 1
ATOM 661 C C . PHE A 1 80 ? 14.081 -5.172 -4.685 1.00 79.75 80 PHE A C 1
ATOM 663 O O . PHE A 1 80 ? 14.770 -5.360 -5.684 1.00 79.75 80 PHE A O 1
ATOM 670 N N . GLU A 1 81 ? 14.629 -4.880 -3.504 1.00 81.75 81 GLU A N 1
ATOM 671 C CA . GLU A 1 81 ? 16.078 -4.738 -3.284 1.00 81.75 81 GLU A CA 1
ATOM 672 C C . GLU A 1 81 ? 16.864 -5.993 -3.701 1.00 81.75 81 GLU A C 1
ATOM 674 O O . GLU A 1 81 ? 17.919 -5.902 -4.341 1.00 81.75 81 GLU A O 1
ATOM 679 N N . VAL A 1 82 ? 16.338 -7.184 -3.391 1.00 85.38 82 VAL A N 1
ATOM 680 C CA . VAL A 1 82 ? 16.939 -8.459 -3.812 1.00 85.38 82 VAL A CA 1
ATOM 681 C C . VAL A 1 82 ? 16.904 -8.600 -5.333 1.00 85.38 82 VAL A C 1
ATOM 683 O O . VAL A 1 82 ? 17.909 -8.989 -5.933 1.00 85.38 82 VAL A O 1
ATOM 686 N N . LEU A 1 83 ? 15.778 -8.268 -5.971 1.00 79.62 83 LEU A N 1
ATOM 687 C CA . LEU A 1 83 ? 15.645 -8.308 -7.429 1.00 79.62 83 LEU A CA 1
ATOM 688 C C . LEU A 1 83 ? 16.606 -7.330 -8.118 1.00 79.62 83 LEU A C 1
ATOM 690 O O . LEU A 1 83 ? 17.289 -7.711 -9.071 1.00 79.62 83 LEU A O 1
ATOM 694 N N . GLN A 1 84 ? 16.722 -6.102 -7.607 1.00 77.06 84 GLN A N 1
ATOM 695 C CA . GLN A 1 84 ? 17.661 -5.097 -8.108 1.00 77.06 84 GLN A CA 1
ATOM 696 C C . GLN A 1 84 ? 19.111 -5.578 -8.013 1.00 77.06 84 GLN A C 1
ATOM 698 O O . GLN A 1 84 ? 19.875 -5.443 -8.971 1.00 77.06 84 GLN A O 1
ATOM 703 N N . SER A 1 85 ? 19.469 -6.175 -6.873 1.00 78.75 85 SER A N 1
ATOM 704 C CA . SER A 1 85 ? 20.818 -6.673 -6.597 1.00 78.75 85 SER A CA 1
ATOM 705 C C . SER A 1 85 ? 21.187 -7.885 -7.455 1.00 78.75 85 SER A C 1
ATOM 707 O O . SER A 1 85 ? 22.323 -7.988 -7.911 1.00 78.75 85 SER A O 1
ATOM 709 N N . ARG A 1 86 ? 20.239 -8.805 -7.688 1.00 79.50 86 ARG A N 1
ATOM 710 C CA . ARG A 1 86 ? 20.480 -10.057 -8.426 1.00 79.50 86 ARG A CA 1
ATOM 711 C C . ARG A 1 86 ? 20.459 -9.901 -9.936 1.00 79.50 86 ARG A C 1
ATOM 713 O O . ARG A 1 86 ? 21.240 -10.559 -10.612 1.00 79.50 86 ARG A O 1
ATOM 720 N N . PHE A 1 87 ? 19.562 -9.076 -10.461 1.00 74.31 87 PHE A N 1
ATOM 721 C CA . PHE A 1 87 ? 19.322 -9.029 -11.901 1.00 74.31 87 PHE A CA 1
ATOM 722 C C . PHE A 1 87 ? 19.822 -7.742 -12.564 1.00 74.31 87 PHE A C 1
ATOM 724 O O . PHE A 1 87 ? 19.662 -7.586 -13.768 1.00 74.31 87 PHE A O 1
ATOM 731 N N . ALA A 1 88 ? 20.412 -6.805 -11.807 1.00 63.72 88 ALA A N 1
ATOM 732 C CA . ALA A 1 88 ? 20.782 -5.469 -12.291 1.00 63.72 88 ALA A CA 1
ATOM 733 C C . ALA A 1 88 ? 19.638 -4.757 -13.053 1.00 63.72 88 ALA A C 1
ATOM 735 O O . ALA A 1 88 ? 19.882 -3.843 -13.838 1.00 63.72 88 ALA A O 1
ATOM 736 N N . ILE A 1 89 ? 18.382 -5.153 -12.794 1.00 57.97 89 ILE A N 1
ATOM 737 C CA . ILE A 1 89 ? 17.189 -4.704 -13.530 1.00 57.97 89 ILE A CA 1
ATOM 738 C C . ILE A 1 89 ? 16.897 -3.217 -13.272 1.00 57.97 89 ILE A C 1
ATOM 740 O O . ILE A 1 89 ? 16.190 -2.584 -14.047 1.00 57.97 89 ILE A O 1
ATOM 744 N N . VAL A 1 90 ? 17.490 -2.608 -12.238 1.00 54.81 90 VAL A N 1
ATOM 745 C CA . VAL A 1 90 ? 17.236 -1.202 -11.881 1.00 54.81 90 VAL A CA 1
ATOM 746 C C . VAL A 1 90 ? 18.530 -0.461 -11.535 1.00 54.81 90 VAL A C 1
ATOM 748 O O . VAL A 1 90 ? 18.683 0.095 -10.454 1.00 54.81 90 VAL A O 1
ATOM 751 N N . ARG A 1 91 ? 19.506 -0.438 -12.451 1.00 48.50 91 ARG A N 1
ATOM 752 C CA . ARG A 1 91 ? 20.613 0.543 -12.373 1.00 48.50 91 ARG A CA 1
ATOM 753 C C . ARG A 1 91 ? 20.425 1.771 -13.266 1.00 48.50 91 ARG A C 1
ATOM 755 O O . ARG A 1 91 ? 21.204 2.715 -13.168 1.00 48.50 91 ARG A O 1
ATOM 762 N N . GLY A 1 92 ? 19.387 1.801 -14.100 1.00 53.16 92 GLY A N 1
ATOM 763 C CA . GLY A 1 92 ? 19.060 2.942 -14.955 1.00 53.16 92 GLY A CA 1
ATOM 764 C C . GLY A 1 92 ? 17.696 3.531 -14.613 1.00 53.16 92 GLY A C 1
ATOM 765 O O . GLY A 1 92 ? 16.729 2.791 -14.462 1.00 53.16 92 GLY A O 1
ATOM 766 N N . ARG A 1 93 ? 17.596 4.870 -14.545 1.00 47.31 93 ARG A N 1
ATOM 767 C CA . ARG A 1 93 ? 16.306 5.579 -14.663 1.00 47.31 93 ARG A CA 1
ATOM 768 C C . ARG A 1 93 ? 15.552 4.976 -15.852 1.00 47.31 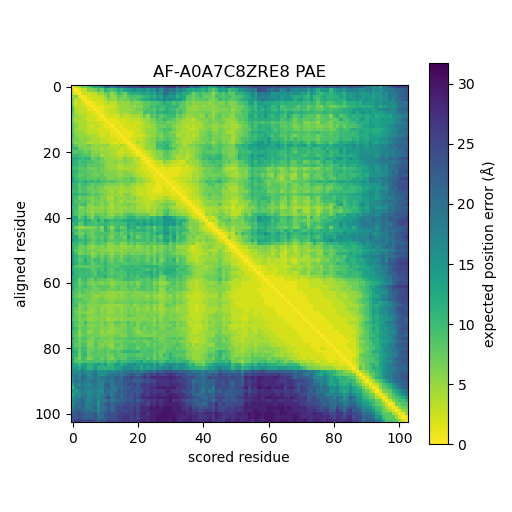93 ARG A C 1
ATOM 770 O O . ARG A 1 93 ? 16.162 4.875 -16.911 1.00 47.31 93 ARG A O 1
ATOM 777 N N . ALA A 1 94 ? 14.277 4.618 -15.676 1.00 50.34 94 ALA A N 1
ATOM 778 C CA . ALA A 1 94 ? 13.406 4.124 -16.745 1.00 50.34 94 ALA A CA 1
ATOM 779 C C . ALA A 1 94 ? 13.548 5.017 -17.989 1.00 50.34 94 ALA A C 1
ATOM 781 O O . ALA A 1 94 ? 13.076 6.154 -17.985 1.00 50.34 94 ALA A O 1
ATOM 782 N N . ARG A 1 95 ? 14.309 4.562 -18.991 1.00 50.03 95 ARG A N 1
ATOM 783 C CA . ARG A 1 95 ? 14.635 5.360 -20.182 1.00 50.03 95 ARG A CA 1
ATOM 784 C C . ARG A 1 95 ? 13.785 4.988 -21.391 1.00 50.03 95 ARG A C 1
ATOM 786 O O . ARG A 1 95 ? 13.664 5.823 -22.268 1.00 50.03 95 ARG A O 1
ATOM 793 N N . ASN A 1 96 ? 13.149 3.817 -21.414 1.00 46.09 96 ASN A N 1
ATOM 794 C CA . ASN A 1 96 ? 12.533 3.302 -22.638 1.00 46.09 96 ASN A CA 1
ATOM 795 C C . ASN A 1 96 ? 11.140 2.713 -22.347 1.00 46.09 96 ASN A C 1
ATOM 797 O O . ASN A 1 96 ? 10.941 1.507 -22.418 1.00 46.09 96 ASN A O 1
ATOM 801 N N . MET A 1 97 ? 10.191 3.561 -21.956 1.00 47.66 97 MET A N 1
ATOM 802 C CA . MET A 1 97 ? 8.764 3.268 -22.137 1.00 47.66 97 MET A CA 1
ATOM 803 C C . MET A 1 97 ? 8.290 4.231 -23.224 1.00 47.66 97 MET A C 1
ATOM 805 O O . MET A 1 97 ? 7.760 5.295 -22.912 1.00 47.66 97 MET A O 1
ATOM 809 N N . GLU A 1 98 ? 8.649 3.930 -24.471 1.00 45.78 98 GLU A N 1
ATOM 810 C CA . GLU A 1 98 ? 8.057 4.564 -25.650 1.00 45.78 98 GLU A CA 1
ATOM 811 C C . GLU A 1 98 ? 6.854 3.713 -26.061 1.00 45.78 98 GLU A C 1
ATOM 813 O O . GLU A 1 98 ? 6.938 2.484 -26.086 1.00 45.78 98 GLU A O 1
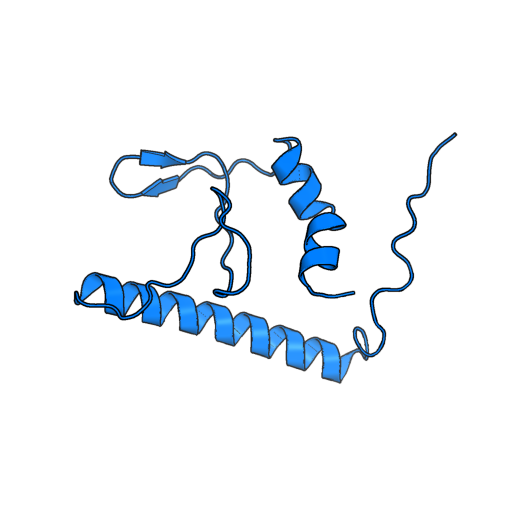ATOM 818 N N . GLU A 1 99 ? 5.724 4.374 -26.298 1.00 51.28 99 GLU A N 1
ATOM 819 C CA . GLU A 1 99 ? 4.534 3.761 -26.879 1.00 51.28 99 GLU A CA 1
ATOM 820 C C . GLU A 1 99 ? 4.868 3.322 -28.308 1.00 51.28 99 GLU A C 1
ATOM 822 O O . GLU A 1 99 ? 5.238 4.152 -29.138 1.00 51.28 99 GLU A O 1
ATOM 827 N N . GLU A 1 100 ? 4.706 2.034 -28.626 1.00 45.81 100 GLU A N 1
ATOM 828 C CA . GLU A 1 100 ? 4.444 1.659 -30.015 1.00 45.81 100 GLU A CA 1
ATOM 829 C C . GLU A 1 100 ? 3.052 2.193 -30.369 1.00 45.81 100 GLU A C 1
ATOM 831 O O . GLU A 1 100 ? 2.027 1.557 -30.112 1.00 45.81 100 GLU A O 1
ATOM 836 N N . SER A 1 101 ? 3.013 3.399 -30.938 1.00 38.19 101 SER A N 1
ATOM 837 C CA . SER A 1 101 ? 1.869 3.861 -31.711 1.00 38.19 101 SER A CA 1
ATOM 838 C C . SER A 1 101 ? 1.718 2.921 -32.905 1.00 38.19 101 SER A C 1
ATOM 840 O O . SER A 1 101 ? 2.525 2.950 -33.833 1.00 38.19 101 SER A O 1
ATOM 842 N N . SER A 1 102 ? 0.715 2.051 -32.851 1.00 43.31 102 SER A N 1
ATOM 843 C CA . SER A 1 102 ? 0.265 1.310 -34.024 1.00 43.31 102 SER A CA 1
ATOM 844 C C . SER A 1 102 ? -0.391 2.291 -35.000 1.00 43.31 102 SER A C 1
ATOM 846 O O . SER A 1 102 ? -1.404 2.899 -34.654 1.00 43.31 102 SER A O 1
ATOM 848 N N . GLU A 1 103 ? 0.176 2.414 -36.198 1.00 35.06 103 GLU A N 1
ATOM 849 C CA . GLU A 1 103 ? -0.517 2.819 -37.431 1.00 35.06 103 GLU A CA 1
ATOM 850 C C . GLU A 1 103 ? -0.352 1.710 -38.474 1.00 35.06 103 GLU A C 1
ATOM 852 O O . GLU A 1 103 ? 0.766 1.151 -38.574 1.00 35.06 103 GLU A O 1
#

InterPro domains:
  IPR006912 Harbinger transposase-derived protein [PF04827] (1-99)

Radius of gyration: 16.79 Å; Cα contacts (8 Å, |Δi|>4): 72; chains: 1; bounding box: 41×22×57 Å

Secondary structure (DSSP, 8-state):
--HHHHHHT-HHHHHHHTT-SPEEEEEETTEEEEE--EEE-TTS---TTEEE--SS--SHHHHHHHHHHHHHHHHHHHHHHHHHHHH-TTSS-----------